Protein AF-A0A540UNN3-F1 (afdb_monomer)

Solvent-accessible surface area (backbone atoms only — not comparable to full-atom values): 6853 Å² total; per-residue (Å²): 114,70,68,59,53,54,52,51,50,48,52,52,52,42,53,51,37,52,58,47,42,56,48,44,53,49,52,49,50,51,50,53,50,51,50,54,53,49,52,51,53,49,53,54,49,51,52,50,40,53,53,55,32,71,72,44,90,43,72,71,57,30,53,48,35,53,52,50,49,55,50,49,52,52,50,50,51,54,48,52,50,54,48,52,54,52,50,52,49,43,52,50,53,41,55,53,36,52,54,47,42,55,48,46,53,50,53,53,51,50,49,54,54,52,54,51,55,50,55,53,58,62,68,65,59,74,94,124

InterPro domains:
  IPR000774 Peptidyl-prolyl cis-trans isomerase, FKBP-type, N-terminal [PF01346] (41-128)

Structure (mmCIF, N/CA/C/O backbone):
data_AF-A0A540UNN3-F1
#
_entry.id   AF-A0A540UNN3-F1
#
loop_
_atom_site.group_PDB
_atom_site.id
_atom_site.type_symbol
_atom_site.label_atom_id
_atom_site.label_alt_id
_atom_site.label_comp_id
_atom_site.label_asym_id
_atom_site.label_entity_id
_atom_site.label_seq_id
_atom_site.pdbx_PDB_ins_code
_atom_site.Cartn_x
_atom_site.Cartn_y
_atom_site.Cartn_z
_atom_site.occupancy
_atom_site.B_iso_or_equiv
_atom_site.auth_seq_id
_atom_site.auth_comp_id
_atom_site.auth_asym_id
_atom_site.auth_atom_id
_atom_site.pdbx_PDB_model_num
ATOM 1 N N . MET A 1 1 ? -18.287 -10.795 37.758 1.00 63.22 1 MET A N 1
ATOM 2 C CA . MET A 1 1 ? -17.196 -11.531 37.074 1.00 63.22 1 MET A CA 1
ATOM 3 C C . MET A 1 1 ? -17.440 -11.654 35.575 1.00 63.22 1 MET A C 1
ATOM 5 O O . MET A 1 1 ? -16.502 -11.439 34.828 1.00 63.22 1 MET A O 1
ATOM 9 N N . GLU A 1 2 ? -18.657 -11.969 35.124 1.00 72.31 2 GLU A N 1
ATOM 10 C CA . GLU A 1 2 ? -18.970 -12.098 33.689 1.00 72.31 2 GLU A CA 1
ATOM 11 C C . GLU A 1 2 ? -18.914 -10.752 32.944 1.00 72.31 2 GLU A C 1
ATOM 13 O O . GLU A 1 2 ? -18.291 -10.661 31.895 1.00 72.31 2 GLU A O 1
ATOM 18 N N . GLU A 1 3 ? -19.419 -9.674 33.554 1.00 70.88 3 GLU A N 1
ATOM 19 C CA . GLU A 1 3 ? -19.391 -8.331 32.955 1.00 70.88 3 GLU A CA 1
ATOM 20 C C . GLU A 1 3 ? -17.984 -7.789 32.684 1.00 70.88 3 GLU A C 1
ATOM 22 O O . GLU A 1 3 ? -17.717 -7.164 31.660 1.00 70.88 3 GLU A O 1
ATOM 27 N N . GLN A 1 4 ? -17.065 -8.064 33.606 1.00 76.06 4 GLN A N 1
ATOM 28 C CA . GLN A 1 4 ? -15.687 -7.603 33.519 1.00 76.06 4 GLN A CA 1
ATOM 29 C C . GLN A 1 4 ? -14.938 -8.319 32.389 1.00 76.06 4 GLN A C 1
ATOM 31 O O . GLN A 1 4 ? -14.223 -7.674 31.631 1.00 76.06 4 GLN A O 1
ATOM 36 N N . ARG A 1 5 ? -15.213 -9.618 32.190 1.00 82.50 5 ARG A N 1
ATOM 37 C CA . ARG A 1 5 ? -14.671 -10.391 31.062 1.00 82.50 5 ARG A CA 1
ATOM 38 C C . ARG A 1 5 ? -15.177 -9.888 29.712 1.00 82.50 5 ARG A C 1
ATOM 40 O O . ARG A 1 5 ? -14.410 -9.867 28.757 1.00 82.50 5 ARG A O 1
ATOM 47 N N . THR A 1 6 ? -16.441 -9.472 29.624 1.00 85.31 6 THR A N 1
ATOM 48 C CA . THR A 1 6 ? -17.006 -8.919 28.383 1.00 85.31 6 THR A CA 1
ATOM 49 C C . THR A 1 6 ? -16.345 -7.594 28.007 1.00 85.31 6 THR A C 1
ATOM 51 O O . THR A 1 6 ? -15.971 -7.401 26.854 1.00 85.31 6 THR A O 1
ATOM 54 N N . ILE A 1 7 ? -16.137 -6.695 28.974 1.00 86.81 7 ILE A N 1
ATOM 55 C CA . ILE A 1 7 ? -15.451 -5.416 28.731 1.00 86.81 7 ILE A CA 1
ATOM 56 C C . ILE A 1 7 ? -13.987 -5.643 28.335 1.00 86.81 7 ILE A C 1
ATOM 58 O O . ILE A 1 7 ? -13.509 -5.011 27.396 1.00 86.81 7 ILE A O 1
ATOM 62 N N . GLU A 1 8 ? -13.287 -6.550 29.019 1.00 89.69 8 GLU A N 1
ATOM 63 C CA . GLU A 1 8 ? -11.899 -6.908 28.701 1.00 89.69 8 GLU A CA 1
ATOM 64 C C . GLU A 1 8 ? -11.772 -7.494 27.288 1.00 89.69 8 GLU A C 1
ATOM 66 O O . GLU A 1 8 ? -10.844 -7.141 26.562 1.00 89.69 8 GLU A O 1
ATOM 71 N N . ALA A 1 9 ? -12.725 -8.330 26.862 1.00 91.69 9 ALA A N 1
ATOM 72 C CA . ALA A 1 9 ? -12.761 -8.868 25.504 1.00 91.69 9 ALA A CA 1
ATOM 73 C C . ALA A 1 9 ? -12.959 -7.763 24.452 1.00 91.69 9 ALA A C 1
ATOM 75 O O . ALA A 1 9 ? -12.206 -7.703 23.484 1.00 91.69 9 ALA A O 1
ATOM 76 N N . ILE A 1 10 ? -13.905 -6.840 24.671 1.00 92.50 10 ILE A N 1
ATOM 77 C CA . ILE A 1 10 ? -14.130 -5.708 23.756 1.00 92.50 10 ILE A CA 1
ATOM 78 C C . ILE A 1 10 ? -12.883 -4.814 23.678 1.00 92.50 10 ILE A C 1
ATOM 80 O O . ILE A 1 10 ? -12.500 -4.392 22.592 1.00 92.50 10 ILE A O 1
ATOM 84 N N . GLN A 1 11 ? -12.221 -4.548 24.809 1.00 92.38 11 GLN A N 1
ATOM 85 C CA . GLN A 1 11 ? -10.982 -3.762 24.847 1.00 92.38 11 GLN A CA 1
ATOM 86 C C . GLN A 1 11 ? -9.824 -4.450 24.113 1.00 92.38 11 GLN A C 1
ATOM 88 O O . GLN A 1 11 ? -9.043 -3.779 23.438 1.00 92.38 11 GLN A O 1
ATOM 93 N N . ALA A 1 12 ? -9.702 -5.774 24.233 1.00 94.75 12 ALA A N 1
ATOM 94 C CA . ALA A 1 12 ? -8.695 -6.537 23.505 1.00 94.75 12 ALA A CA 1
ATOM 95 C C . ALA A 1 12 ? -8.937 -6.472 21.989 1.00 94.75 12 ALA A C 1
ATOM 97 O O . ALA A 1 12 ? -8.004 -6.208 21.228 1.00 94.75 12 ALA A O 1
ATOM 98 N N . ASP A 1 13 ? -10.187 -6.640 21.560 1.00 95.44 13 ASP A N 1
ATOM 99 C CA . ASP A 1 13 ? -10.591 -6.540 20.157 1.00 95.44 13 ASP A CA 1
ATOM 100 C C . ASP A 1 13 ? -10.379 -5.131 19.587 1.00 95.44 13 ASP A C 1
ATOM 102 O O . ASP A 1 13 ? -9.914 -4.981 18.456 1.00 95.44 13 ASP A O 1
ATOM 106 N N . GLU A 1 14 ? -10.675 -4.096 20.375 1.00 95.00 14 GLU A N 1
ATOM 107 C CA . GLU A 1 14 ? -10.440 -2.688 20.041 1.00 95.00 14 GLU A CA 1
ATOM 108 C C . GLU A 1 14 ? -8.939 -2.440 19.824 1.00 95.00 14 GLU A C 1
ATOM 110 O O . GLU A 1 14 ? -8.539 -1.915 18.784 1.00 95.00 14 GLU A O 1
ATOM 115 N N . GLY A 1 15 ? -8.091 -2.914 20.744 1.00 96.06 15 GLY A N 1
ATOM 116 C CA . GLY A 1 15 ? -6.635 -2.824 20.615 1.00 96.06 15 GLY A CA 1
ATOM 117 C C . GLY A 1 15 ? -6.090 -3.549 19.379 1.00 96.06 15 GLY A C 1
ATOM 118 O O . GLY A 1 15 ? -5.214 -3.025 18.691 1.00 96.06 15 GLY A O 1
ATOM 119 N N . GLN A 1 16 ? -6.631 -4.726 19.048 1.00 97.62 16 GLN A N 1
ATOM 120 C CA . GLN A 1 16 ? -6.259 -5.447 17.827 1.00 97.62 16 GLN A CA 1
ATOM 121 C C . GLN A 1 16 ? -6.680 -4.704 16.557 1.00 97.62 16 GLN A C 1
ATOM 123 O O . GLN A 1 16 ? -5.919 -4.683 15.589 1.00 97.62 16 GLN A O 1
ATOM 128 N N . ALA A 1 17 ? -7.870 -4.100 16.550 1.00 97.00 17 ALA A N 1
ATOM 129 C CA . ALA A 1 17 ? -8.366 -3.345 15.407 1.00 97.00 17 ALA A CA 1
ATOM 130 C C . ALA A 1 17 ? -7.525 -2.081 15.158 1.00 97.00 17 ALA A C 1
ATOM 132 O O . ALA A 1 17 ? -7.158 -1.819 14.016 1.00 97.00 17 ALA A O 1
ATOM 133 N N . TYR A 1 18 ? -7.124 -1.359 16.209 1.00 97.94 18 TYR A N 1
ATOM 134 C CA . TYR A 1 18 ? -6.183 -0.241 16.078 1.00 97.94 18 TYR A CA 1
ATOM 135 C C . TYR A 1 18 ? -4.822 -0.687 15.534 1.00 97.94 18 TYR A C 1
ATOM 137 O O . TYR A 1 18 ? -4.333 -0.117 14.563 1.00 97.94 18 TYR A O 1
ATOM 145 N N . ALA A 1 19 ? -4.255 -1.772 16.068 1.00 98.00 19 ALA A N 1
ATOM 146 C CA . ALA A 1 19 ? -2.992 -2.313 15.562 1.00 98.00 19 ALA A CA 1
ATOM 147 C C . ALA A 1 19 ? -3.088 -2.813 14.106 1.00 98.00 19 ALA A C 1
ATOM 149 O O . ALA A 1 19 ? -2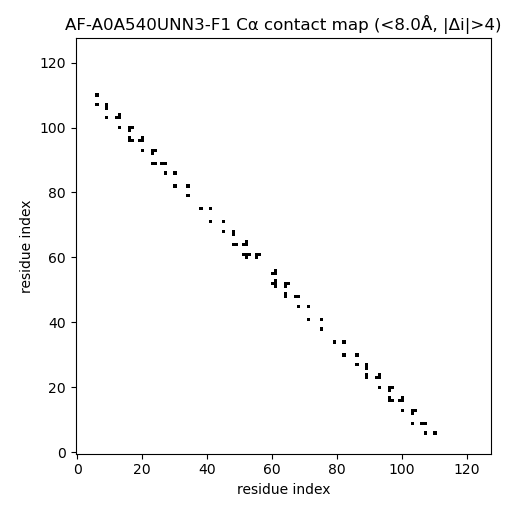.094 -2.859 13.382 1.00 98.00 19 ALA A O 1
ATOM 150 N N . GLN A 1 20 ? -4.269 -3.246 13.657 1.00 97.94 20 GLN A N 1
ATOM 151 C CA . GLN A 1 20 ? -4.514 -3.552 12.249 1.00 97.94 20 GLN A CA 1
ATOM 152 C C . GLN A 1 20 ? -4.563 -2.278 11.401 1.00 97.94 20 GLN A C 1
ATOM 154 O O . GLN A 1 20 ? -3.939 -2.253 10.344 1.00 97.94 20 GLN A O 1
ATOM 159 N N . LEU A 1 21 ? -5.251 -1.234 11.866 1.00 98.12 21 LEU A N 1
ATOM 160 C CA . LEU A 1 21 ? -5.347 0.041 11.158 1.00 98.12 21 LEU A CA 1
ATOM 161 C C . LEU A 1 21 ? -3.965 0.678 10.955 1.00 98.12 21 LEU A C 1
ATOM 163 O O . LEU A 1 21 ? -3.639 1.061 9.835 1.00 98.12 21 LEU A O 1
ATOM 167 N N . ASP A 1 22 ? -3.131 0.697 11.997 1.00 98.06 22 ASP A N 1
ATOM 168 C CA . ASP A 1 22 ? -1.762 1.222 11.926 1.00 98.06 22 ASP A CA 1
ATOM 169 C C . ASP A 1 22 ? -0.914 0.466 10.890 1.00 98.06 22 ASP A C 1
ATOM 171 O O . ASP A 1 22 ? -0.170 1.070 10.116 1.00 98.06 22 ASP A O 1
ATOM 175 N N . ARG A 1 23 ? -1.052 -0.868 10.832 1.00 98.25 23 ARG A N 1
ATOM 176 C CA . ARG A 1 23 ? -0.351 -1.699 9.838 1.00 98.25 23 ARG A CA 1
ATOM 177 C C . ARG A 1 23 ? -0.808 -1.397 8.417 1.00 98.25 23 ARG A C 1
ATOM 179 O O . ARG A 1 23 ? 0.034 -1.180 7.558 1.00 98.25 23 ARG A O 1
ATOM 186 N N . LEU A 1 24 ? -2.118 -1.322 8.184 1.00 98.12 24 LEU A N 1
ATOM 187 C CA . LEU A 1 24 ? -2.669 -1.009 6.862 1.00 98.12 24 LEU A CA 1
ATOM 188 C C . LEU A 1 24 ? -2.245 0.384 6.375 1.00 98.12 24 LEU A C 1
ATOM 190 O O . LEU A 1 24 ? -1.959 0.566 5.192 1.00 98.12 24 LEU A O 1
ATOM 194 N N . GLN A 1 25 ? -2.169 1.362 7.281 1.00 97.44 25 GLN A N 1
ATOM 195 C CA . GLN A 1 25 ? -1.674 2.701 6.962 1.00 97.44 25 GLN A CA 1
ATOM 196 C C . GLN A 1 25 ? -0.196 2.679 6.561 1.00 97.44 25 GLN A C 1
ATOM 198 O O . GLN A 1 25 ? 0.178 3.309 5.569 1.00 97.44 25 GLN A O 1
ATOM 203 N N . GLU A 1 26 ? 0.638 1.940 7.294 1.00 97.94 26 GLU A N 1
ATOM 204 C CA . GLU A 1 26 ? 2.057 1.800 6.965 1.00 97.94 26 GLU A CA 1
ATOM 205 C C . GLU A 1 26 ? 2.264 1.043 5.648 1.00 97.94 26 GLU A C 1
ATOM 207 O O . GLU A 1 26 ? 3.009 1.513 4.790 1.00 97.94 26 GLU A O 1
ATOM 212 N N . ASP A 1 27 ? 1.552 -0.062 5.430 1.00 97.75 27 ASP A N 1
ATOM 213 C CA . ASP A 1 27 ? 1.622 -0.834 4.187 1.00 97.75 27 ASP A CA 1
ATOM 214 C C . ASP A 1 27 ? 1.190 0.015 2.982 1.00 97.75 27 ASP A C 1
ATOM 216 O O . ASP A 1 27 ? 1.865 0.033 1.948 1.00 97.75 27 ASP A O 1
ATOM 220 N N . SER A 1 28 ? 0.122 0.808 3.129 1.00 96.56 28 SER A N 1
ATOM 221 C CA . SER A 1 28 ? -0.310 1.761 2.104 1.00 96.56 28 SER A CA 1
ATOM 222 C C . SER A 1 28 ? 0.741 2.845 1.840 1.00 96.56 28 SER A C 1
ATOM 224 O O . SER A 1 28 ? 0.936 3.241 0.687 1.00 96.56 28 SER A O 1
ATOM 226 N N . ARG A 1 29 ? 1.427 3.338 2.879 1.00 96.81 29 ARG A N 1
ATOM 227 C CA . ARG A 1 29 ? 2.495 4.341 2.753 1.00 96.81 29 ARG A CA 1
ATOM 228 C C . ARG A 1 29 ? 3.715 3.770 2.035 1.00 96.81 29 ARG A C 1
ATOM 230 O O . ARG A 1 29 ? 4.261 4.420 1.144 1.00 96.81 29 ARG A O 1
ATOM 237 N N . LEU A 1 30 ? 4.130 2.559 2.398 1.00 97.50 30 LEU A N 1
ATOM 238 C CA . LEU A 1 30 ? 5.247 1.857 1.770 1.00 97.50 30 LEU A CA 1
ATOM 239 C C . LEU A 1 30 ? 4.952 1.547 0.302 1.00 97.50 30 LEU A C 1
ATOM 241 O O . LEU A 1 30 ? 5.818 1.750 -0.547 1.00 97.50 30 LEU A O 1
ATOM 245 N N . LEU A 1 31 ? 3.728 1.117 -0.013 1.00 96.94 31 LEU A N 1
ATOM 246 C CA . LEU A 1 31 ? 3.292 0.876 -1.385 1.00 96.94 31 LEU A CA 1
ATOM 247 C C . LEU A 1 31 ? 3.350 2.153 -2.237 1.00 96.94 31 LEU A C 1
ATOM 249 O O . LEU A 1 31 ? 3.898 2.128 -3.337 1.00 96.94 31 LEU A O 1
ATOM 253 N N . ALA A 1 32 ? 2.859 3.282 -1.715 1.00 94.94 32 ALA A N 1
ATOM 254 C CA . ALA A 1 32 ? 2.979 4.574 -2.390 1.00 94.94 32 ALA A CA 1
ATOM 255 C C . ALA A 1 32 ? 4.449 4.982 -2.597 1.00 94.94 32 ALA A C 1
ATOM 257 O O . ALA A 1 32 ? 4.810 5.463 -3.668 1.00 94.94 32 ALA A O 1
ATOM 258 N N . GLY A 1 33 ? 5.315 4.736 -1.608 1.00 96.62 33 GLY A N 1
ATOM 259 C CA . GLY A 1 33 ? 6.755 4.966 -1.737 1.00 96.62 33 GLY A CA 1
ATOM 260 C C . GLY A 1 33 ? 7.401 4.120 -2.838 1.00 96.62 33 GLY A C 1
ATOM 261 O O . GLY A 1 33 ? 8.180 4.642 -3.629 1.00 96.62 33 GLY A O 1
ATOM 262 N N . ARG A 1 34 ? 7.035 2.835 -2.940 1.00 95.88 34 ARG A N 1
ATOM 263 C CA . ARG A 1 34 ? 7.507 1.945 -4.015 1.00 95.88 34 ARG A CA 1
ATOM 264 C C . ARG A 1 34 ? 7.077 2.433 -5.395 1.00 95.88 34 ARG A C 1
ATOM 266 O O . ARG A 1 34 ? 7.880 2.346 -6.316 1.00 95.88 34 ARG A O 1
ATOM 273 N N . LEU A 1 35 ? 5.857 2.961 -5.524 1.00 95.31 35 LEU A N 1
ATOM 274 C CA . LEU A 1 35 ? 5.379 3.536 -6.781 1.00 95.31 35 LEU A CA 1
ATOM 275 C C . LEU A 1 35 ? 6.239 4.719 -7.227 1.00 95.31 35 LEU A C 1
ATOM 277 O O . LEU A 1 35 ? 6.694 4.738 -8.364 1.00 95.31 35 LEU A O 1
ATOM 281 N N . VAL A 1 36 ? 6.527 5.652 -6.317 1.00 96.12 36 VAL A N 1
ATOM 282 C CA . VAL A 1 36 ? 7.380 6.809 -6.623 1.00 96.12 36 VAL A CA 1
ATOM 283 C C . VAL A 1 36 ? 8.787 6.374 -7.036 1.00 96.12 36 VAL A C 1
ATOM 285 O O . VAL A 1 36 ? 9.311 6.874 -8.028 1.00 96.12 36 VAL A O 1
ATOM 288 N N . SER A 1 37 ? 9.399 5.431 -6.310 1.00 96.50 37 SER A N 1
ATOM 289 C CA . SER A 1 37 ? 10.731 4.924 -6.666 1.00 96.50 37 SER A CA 1
ATOM 290 C C . SER A 1 37 ? 10.743 4.267 -8.045 1.00 96.50 37 SER A C 1
ATOM 292 O O . SER A 1 37 ? 11.614 4.565 -8.855 1.00 96.50 37 SER A O 1
ATOM 294 N N . PHE A 1 38 ? 9.755 3.416 -8.328 1.00 96.31 38 PHE A N 1
ATOM 295 C CA . PHE A 1 38 ? 9.644 2.749 -9.621 1.00 96.31 38 PHE A CA 1
ATOM 296 C C . PHE A 1 38 ? 9.438 3.753 -10.764 1.00 96.31 38 PHE A C 1
ATOM 298 O O . PHE A 1 38 ? 10.091 3.641 -11.796 1.00 96.31 38 PHE A O 1
ATOM 305 N N . GLN A 1 39 ? 8.582 4.763 -10.573 1.00 94.81 39 GLN A N 1
ATOM 306 C CA . GLN A 1 39 ? 8.348 5.808 -11.574 1.00 94.81 39 GLN A CA 1
ATOM 307 C C . GLN A 1 39 ? 9.621 6.607 -11.876 1.00 94.81 39 GLN A C 1
ATOM 309 O O . GLN A 1 39 ? 9.904 6.877 -13.039 1.00 94.81 39 GLN A O 1
ATOM 314 N N . SER A 1 40 ? 10.434 6.910 -10.859 1.00 96.44 40 SER A N 1
ATOM 315 C CA . SER A 1 40 ? 11.739 7.551 -11.065 1.00 96.44 40 SER A CA 1
ATOM 316 C C . SER A 1 40 ? 12.687 6.676 -11.893 1.00 96.44 40 SER A C 1
ATOM 318 O O . SER A 1 40 ? 13.316 7.168 -12.825 1.00 96.44 40 SER A O 1
ATOM 320 N N . GLU A 1 41 ? 12.787 5.380 -11.580 1.00 96.00 41 GLU A N 1
ATOM 321 C CA . GLU A 1 41 ? 13.635 4.442 -12.333 1.00 96.00 41 GLU A CA 1
ATOM 322 C C . GLU A 1 41 ? 13.149 4.267 -13.780 1.00 96.00 41 GLU A C 1
ATOM 324 O O . GLU A 1 41 ? 13.954 4.188 -14.712 1.00 96.00 41 GLU A O 1
ATOM 329 N N . TYR A 1 42 ? 11.831 4.241 -13.982 1.00 95.62 42 TYR A N 1
ATOM 330 C CA . TYR A 1 42 ? 11.214 4.201 -15.301 1.00 95.62 42 TYR A CA 1
ATOM 331 C C . TYR A 1 42 ? 11.556 5.449 -16.127 1.00 95.62 42 TYR A C 1
ATOM 333 O O . TYR A 1 42 ? 12.002 5.314 -17.268 1.00 95.62 42 TYR A O 1
ATOM 341 N N . GLU A 1 43 ? 11.399 6.650 -15.562 1.00 96.00 43 GLU A N 1
ATOM 342 C CA . GLU A 1 43 ? 11.724 7.914 -16.236 1.00 96.00 43 GLU A CA 1
ATOM 343 C C . GLU A 1 43 ? 13.205 7.981 -16.644 1.00 96.00 43 GLU A C 1
ATOM 345 O O . GLU A 1 43 ? 13.518 8.321 -17.793 1.00 96.00 43 GLU A O 1
ATOM 350 N N . ASP A 1 44 ? 14.111 7.584 -15.747 1.00 96.62 44 ASP A N 1
ATOM 351 C CA . ASP A 1 44 ? 15.550 7.516 -16.020 1.00 96.62 44 ASP A CA 1
ATOM 352 C C . ASP A 1 44 ? 15.875 6.504 -17.130 1.00 96.62 44 ASP A C 1
ATOM 354 O O . ASP A 1 44 ? 16.682 6.780 -18.029 1.00 96.62 44 ASP A O 1
ATOM 358 N N . GLY A 1 45 ? 15.224 5.339 -17.111 1.00 95.81 45 GLY A N 1
ATOM 359 C CA . GLY A 1 45 ? 15.400 4.306 -18.127 1.00 95.81 45 GLY A CA 1
ATOM 360 C C . GLY A 1 45 ? 14.902 4.745 -19.505 1.00 95.81 45 GLY A C 1
ATOM 361 O O . GLY A 1 45 ? 15.631 4.615 -20.489 1.00 95.81 45 GLY A O 1
ATOM 362 N N . VAL A 1 46 ? 13.713 5.348 -19.584 1.00 95.06 46 VAL A N 1
ATOM 363 C CA . VAL A 1 46 ? 13.163 5.900 -20.836 1.00 95.06 46 VAL A CA 1
ATOM 364 C C . VAL A 1 46 ? 14.065 7.000 -21.393 1.00 95.06 46 VAL A C 1
ATOM 366 O O . VAL A 1 46 ? 14.352 7.020 -22.592 1.00 95.06 46 VAL A O 1
ATOM 369 N N . SER A 1 47 ? 14.548 7.898 -20.531 1.00 95.88 47 SER A N 1
ATOM 370 C CA . SER A 1 47 ? 15.493 8.949 -20.918 1.00 95.88 47 SER A CA 1
ATOM 371 C C . SER A 1 47 ? 16.779 8.356 -21.501 1.00 95.88 47 SER A C 1
ATOM 373 O O . SER A 1 47 ? 17.214 8.746 -22.587 1.00 95.88 47 SER A O 1
ATOM 375 N N . THR A 1 48 ? 17.340 7.348 -20.830 1.00 96.06 48 THR A N 1
ATOM 376 C CA . THR A 1 48 ? 18.545 6.640 -21.282 1.00 96.06 48 THR A CA 1
ATOM 377 C C . THR A 1 48 ? 18.337 5.974 -22.641 1.00 96.06 48 THR A C 1
ATOM 379 O O . THR A 1 48 ? 19.154 6.154 -23.544 1.00 96.06 48 THR A O 1
ATOM 382 N N . ILE A 1 49 ? 17.228 5.252 -22.828 1.00 95.06 49 ILE A N 1
ATOM 383 C CA . ILE A 1 49 ? 16.905 4.592 -24.100 1.00 95.06 49 ILE A CA 1
ATOM 384 C C . ILE A 1 49 ? 16.795 5.611 -25.230 1.00 95.06 49 ILE A C 1
ATOM 386 O O . ILE A 1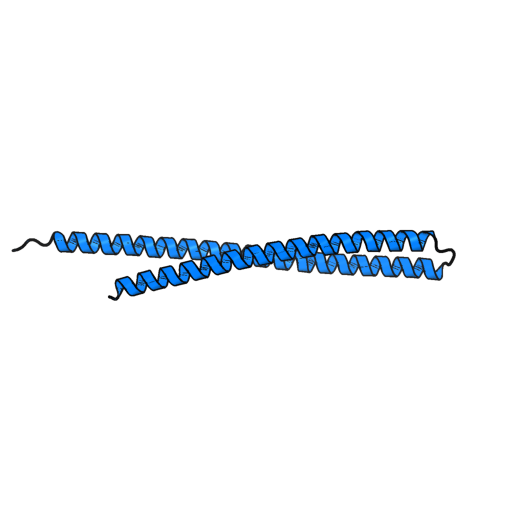 49 ? 17.327 5.384 -26.312 1.00 95.06 49 ILE A O 1
ATOM 390 N N . LYS A 1 50 ? 16.160 6.757 -24.973 1.00 93.00 50 LYS A N 1
ATOM 391 C CA . LYS A 1 50 ? 16.008 7.820 -25.967 1.00 93.00 50 LYS A CA 1
ATOM 392 C C .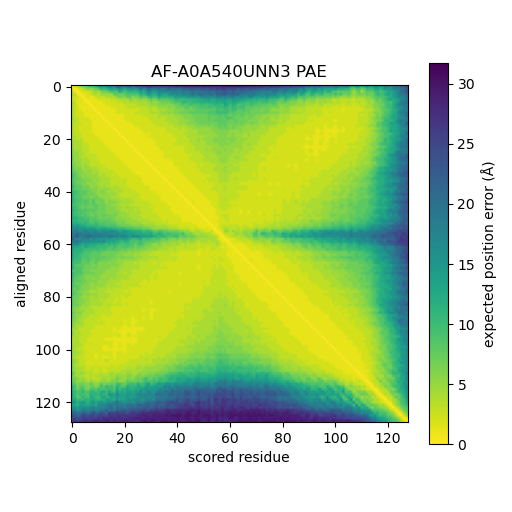 LYS A 1 50 ? 17.350 8.410 -26.404 1.00 93.00 50 LYS A C 1
ATOM 394 O O . LYS A 1 50 ? 17.524 8.701 -27.584 1.00 93.00 50 LYS A O 1
ATOM 399 N N . ILE A 1 51 ? 18.295 8.583 -25.478 1.00 94.56 51 ILE A N 1
ATOM 400 C CA . ILE A 1 51 ? 19.657 9.033 -25.806 1.00 94.56 51 ILE A CA 1
ATOM 401 C C . ILE A 1 51 ? 20.352 7.986 -26.683 1.00 94.56 51 ILE A C 1
ATOM 403 O O . ILE A 1 51 ? 20.867 8.322 -27.746 1.00 94.56 51 ILE A O 1
ATOM 407 N N . LEU A 1 52 ? 20.304 6.713 -26.284 1.00 93.38 52 LEU A N 1
ATOM 408 C CA . LEU A 1 52 ? 20.941 5.623 -27.026 1.00 93.38 52 LEU A CA 1
ATOM 409 C C . LEU A 1 52 ? 20.337 5.418 -28.425 1.00 93.38 52 LEU A C 1
ATOM 411 O O . LEU A 1 52 ? 21.068 5.138 -29.375 1.00 93.38 52 LEU A O 1
ATOM 415 N N . GLU A 1 53 ? 19.023 5.592 -28.574 1.00 92.56 53 GLU A N 1
ATOM 416 C CA . GLU A 1 53 ? 18.342 5.578 -29.872 1.00 92.56 53 GLU A CA 1
ATOM 417 C C . GLU A 1 53 ? 18.850 6.708 -30.778 1.00 92.56 53 GLU A C 1
ATOM 419 O O . GLU A 1 53 ? 19.154 6.465 -31.943 1.00 92.56 53 GLU A O 1
ATOM 424 N N . GLN A 1 54 ? 18.978 7.928 -30.245 1.00 89.88 54 GLN A N 1
ATOM 425 C CA . GLN A 1 54 ? 19.431 9.101 -31.001 1.00 89.88 54 GLN A CA 1
ATOM 426 C C . GLN A 1 54 ? 20.909 9.034 -31.397 1.00 89.88 54 GLN A C 1
ATOM 428 O O . GLN A 1 54 ? 21.281 9.533 -32.458 1.00 89.88 54 GLN A O 1
ATOM 433 N N . GLU A 1 55 ? 21.751 8.448 -30.547 1.00 91.69 55 GLU A N 1
ATOM 434 C CA . GLU A 1 55 ? 23.182 8.268 -30.812 1.00 91.69 55 GLU A CA 1
ATOM 435 C C . GLU A 1 55 ? 23.469 7.071 -31.732 1.00 91.69 55 GLU A C 1
ATOM 437 O O . GLU A 1 55 ? 24.563 6.963 -32.299 1.00 91.69 55 GLU A O 1
ATOM 442 N N . SER A 1 56 ? 22.494 6.177 -31.911 1.00 88.50 56 SER A N 1
ATOM 443 C CA . SER A 1 56 ? 22.631 5.025 -32.791 1.00 88.50 56 SER A CA 1
ATOM 444 C C . SER A 1 56 ? 22.645 5.437 -34.263 1.00 88.50 56 SER A C 1
ATOM 446 O O . SER A 1 56 ? 21.690 6.003 -34.791 1.00 88.50 56 SER A O 1
ATOM 448 N N . ASN A 1 57 ? 23.709 5.049 -34.966 1.00 85.25 57 ASN A N 1
ATOM 449 C CA . ASN A 1 57 ? 23.797 5.153 -36.426 1.00 85.25 57 ASN A CA 1
ATOM 450 C C . ASN A 1 57 ? 23.399 3.844 -37.136 1.00 85.25 57 ASN A C 1
ATOM 452 O O . ASN A 1 57 ? 23.491 3.751 -38.361 1.00 85.25 57 ASN A O 1
ATOM 456 N N . GLU A 1 58 ? 22.970 2.830 -36.379 1.00 89.56 58 GLU A N 1
ATOM 457 C CA . GLU A 1 58 ? 22.597 1.509 -36.884 1.00 89.56 58 GLU A CA 1
ATOM 458 C C . GLU A 1 58 ? 21.069 1.317 -36.812 1.00 89.56 58 GLU A C 1
ATOM 460 O O . GLU A 1 58 ? 20.499 1.355 -35.715 1.00 89.56 58 GLU A O 1
ATOM 465 N N . PRO A 1 59 ? 20.381 1.087 -37.951 1.00 83.56 59 PRO A N 1
ATOM 466 C CA . PRO A 1 59 ? 18.922 0.925 -37.991 1.00 83.56 59 PRO A CA 1
ATOM 467 C C . PRO A 1 59 ? 18.389 -0.223 -37.121 1.00 83.56 59 PRO A C 1
ATOM 469 O O . PRO A 1 59 ? 17.323 -0.102 -36.511 1.00 83.56 59 PRO A O 1
ATOM 472 N N . ASP A 1 60 ? 19.142 -1.321 -37.033 1.00 89.12 60 ASP A N 1
ATOM 473 C CA . ASP A 1 60 ? 18.773 -2.489 -36.227 1.00 89.12 60 ASP A CA 1
ATOM 474 C C . ASP A 1 60 ? 18.831 -2.170 -34.727 1.00 89.12 60 ASP A C 1
ATOM 476 O O . ASP A 1 60 ? 17.973 -2.601 -33.956 1.00 89.12 60 ASP A O 1
ATOM 480 N N . LEU A 1 61 ? 19.799 -1.347 -34.317 1.00 90.81 61 LEU A N 1
ATOM 481 C CA . LEU A 1 61 ? 19.979 -0.942 -32.927 1.00 90.81 61 LEU A CA 1
ATOM 482 C C . LEU A 1 61 ? 18.945 0.118 -32.509 1.00 90.81 61 LEU A C 1
ATOM 484 O O . LEU A 1 61 ? 18.415 0.056 -31.404 1.00 90.81 61 LEU A O 1
ATOM 488 N N . ALA A 1 62 ? 18.569 1.029 -33.413 1.00 87.38 62 ALA A N 1
ATOM 489 C CA . ALA A 1 62 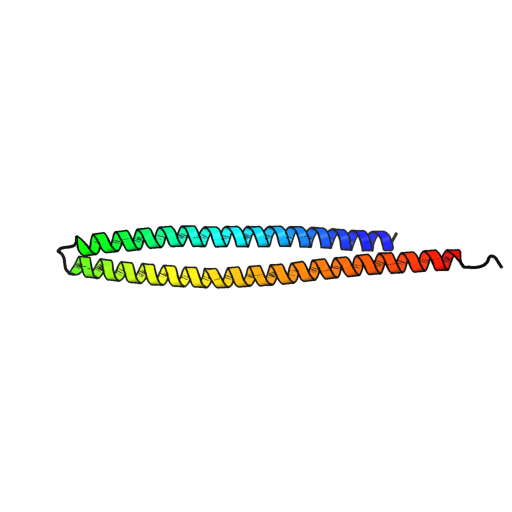? 17.450 1.948 -33.183 1.00 87.38 62 ALA A CA 1
ATOM 490 C C . ALA A 1 62 ? 16.121 1.187 -33.002 1.00 87.38 62 ALA A C 1
ATOM 492 O O . ALA A 1 62 ? 15.376 1.439 -32.056 1.00 87.38 62 ALA A O 1
ATOM 493 N N . SER A 1 63 ? 15.865 0.188 -33.854 1.00 89.94 63 SER A N 1
ATOM 494 C CA . SER A 1 63 ? 14.680 -0.677 -33.743 1.00 89.94 63 SER A CA 1
ATOM 495 C C . SER A 1 63 ? 14.671 -1.481 -32.435 1.00 89.94 63 SER A C 1
ATOM 497 O O . SER A 1 63 ? 13.621 -1.657 -31.816 1.00 89.94 63 SER A O 1
ATOM 499 N N . PHE A 1 64 ? 15.842 -1.937 -31.978 1.00 93.94 64 PHE A N 1
ATOM 500 C CA . PHE A 1 64 ? 15.998 -2.587 -30.677 1.00 93.94 64 PHE A CA 1
ATOM 501 C C . PHE A 1 64 ? 15.617 -1.655 -29.515 1.00 93.94 64 PHE A C 1
ATOM 503 O O . PHE A 1 64 ? 14.828 -2.051 -28.657 1.00 93.94 64 PHE A O 1
ATOM 510 N N . TYR A 1 65 ? 16.110 -0.411 -29.503 1.00 94.56 65 TYR A N 1
ATOM 511 C CA . TYR A 1 65 ? 15.787 0.563 -28.454 1.00 94.56 65 TYR A CA 1
ATOM 512 C C . TYR A 1 65 ? 14.300 0.931 -28.419 1.00 94.56 65 TYR A C 1
ATOM 514 O O . TYR A 1 65 ? 13.729 1.034 -27.335 1.00 94.56 65 TYR A O 1
ATOM 522 N N . GLN A 1 66 ? 13.640 1.031 -29.575 1.00 90.12 66 GLN A N 1
ATOM 523 C CA . GLN A 1 66 ? 12.184 1.204 -29.637 1.00 90.12 66 GLN A CA 1
ATOM 524 C C . GLN A 1 66 ? 11.435 0.015 -29.019 1.00 90.12 66 GLN A C 1
ATOM 526 O O . GLN A 1 66 ? 10.478 0.204 -28.267 1.00 90.12 66 GLN A O 1
ATOM 531 N N . GLY A 1 67 ? 11.887 -1.213 -29.298 1.00 94.56 67 GLY A N 1
ATOM 532 C CA . GLY A 1 67 ? 11.336 -2.421 -28.683 1.00 94.56 67 GLY A CA 1
ATOM 533 C C . GLY A 1 67 ? 11.498 -2.430 -27.161 1.00 94.56 67 GLY A C 1
ATOM 534 O O . GLY A 1 67 ? 10.545 -2.740 -26.445 1.00 94.56 67 GLY A O 1
ATOM 535 N N . LEU A 1 68 ? 12.673 -2.025 -26.673 1.00 95.88 68 LEU A N 1
ATOM 536 C CA . LEU A 1 68 ? 12.963 -1.924 -25.245 1.00 95.88 68 LEU A CA 1
ATOM 537 C C . LEU A 1 68 ? 12.102 -0.851 -24.558 1.00 95.88 68 LEU A C 1
ATOM 539 O O . LEU A 1 68 ? 11.541 -1.114 -23.497 1.00 95.88 68 LEU A O 1
ATOM 543 N N . ALA A 1 69 ? 11.923 0.320 -25.181 1.00 94.25 69 ALA A N 1
ATOM 544 C CA . ALA A 1 69 ? 11.029 1.363 -24.673 1.00 94.25 69 ALA A CA 1
ATOM 545 C C . ALA A 1 69 ? 9.584 0.854 -24.533 1.00 94.25 69 ALA A C 1
ATOM 547 O O . ALA A 1 69 ? 8.956 1.053 -23.495 1.00 94.25 69 ALA A O 1
ATOM 548 N N . ALA A 1 70 ? 9.077 0.130 -25.536 1.00 94.56 70 ALA A N 1
ATOM 549 C CA . ALA A 1 70 ? 7.730 -0.441 -25.505 1.00 94.56 70 ALA A CA 1
ATOM 550 C C . ALA A 1 70 ? 7.565 -1.561 -24.457 1.00 94.56 70 ALA A C 1
ATOM 552 O O . ALA A 1 70 ? 6.466 -1.811 -23.958 1.00 94.56 70 ALA A O 1
ATOM 553 N N . GLU A 1 71 ? 8.628 -2.297 -24.130 1.00 96.19 71 GLU A N 1
ATOM 554 C CA . GLU A 1 71 ? 8.619 -3.264 -23.027 1.00 96.19 71 GLU A CA 1
ATOM 555 C C . GLU A 1 71 ? 8.622 -2.571 -21.659 1.00 96.19 71 GLU A C 1
ATOM 557 O O . GLU A 1 71 ? 7.848 -2.958 -20.778 1.00 96.19 71 GLU A O 1
ATOM 562 N N . MET A 1 72 ? 9.413 -1.508 -21.501 1.00 95.94 72 MET A N 1
ATOM 563 C CA . MET A 1 72 ? 9.404 -0.689 -20.289 1.00 95.94 72 MET A CA 1
ATOM 564 C C . MET A 1 72 ? 8.047 -0.025 -20.053 1.00 95.94 72 MET A C 1
ATOM 566 O O . MET A 1 72 ? 7.540 -0.089 -18.939 1.00 95.94 72 MET A O 1
ATOM 570 N N . GLU A 1 73 ? 7.426 0.547 -21.087 1.00 95.94 73 GLU A N 1
ATOM 571 C CA . GLU A 1 73 ? 6.096 1.163 -20.986 1.00 95.94 73 GLU A CA 1
ATOM 572 C C . GLU A 1 73 ? 5.038 0.146 -20.534 1.00 95.94 73 GLU A C 1
ATOM 574 O O . GLU A 1 73 ? 4.273 0.409 -19.606 1.00 95.94 73 GLU A O 1
ATOM 579 N N . ARG A 1 74 ? 5.039 -1.059 -21.122 1.00 96.44 74 ARG A N 1
ATOM 580 C CA . ARG A 1 74 ? 4.139 -2.148 -20.707 1.00 96.44 74 ARG A CA 1
ATOM 581 C C . ARG A 1 74 ? 4.372 -2.576 -19.261 1.00 96.44 74 ARG A C 1
ATOM 583 O O . ARG A 1 74 ? 3.408 -2.826 -18.543 1.00 96.44 74 ARG A O 1
ATOM 590 N N . THR A 1 75 ? 5.632 -2.656 -18.841 1.00 95.38 75 THR A N 1
ATOM 591 C CA . THR A 1 75 ? 5.994 -3.026 -17.467 1.00 95.38 75 THR A CA 1
ATOM 592 C C . THR A 1 75 ? 5.551 -1.952 -16.476 1.00 95.38 75 THR A C 1
ATOM 594 O O . THR A 1 75 ? 4.976 -2.286 -15.444 1.00 95.38 75 THR A O 1
ATOM 597 N N . ASN A 1 76 ? 5.749 -0.670 -16.806 1.00 95.94 76 ASN A N 1
ATOM 598 C CA . ASN A 1 76 ? 5.281 0.441 -15.982 1.00 95.94 76 ASN A CA 1
ATOM 599 C C . ASN A 1 76 ? 3.762 0.444 -15.853 1.00 95.94 76 ASN A C 1
ATOM 601 O O . ASN A 1 76 ? 3.250 0.542 -14.745 1.00 95.94 76 ASN A O 1
ATOM 605 N N . HIS A 1 77 ? 3.045 0.256 -16.960 1.00 95.88 77 HIS A N 1
ATOM 606 C CA . HIS A 1 77 ? 1.590 0.215 -16.931 1.00 95.88 77 HIS A CA 1
ATOM 607 C C . HIS A 1 77 ? 1.052 -0.932 -16.064 1.00 95.88 77 HIS A C 1
ATOM 609 O O . HIS A 1 77 ? 0.208 -0.703 -15.204 1.00 95.88 77 HIS A O 1
ATOM 615 N N . ALA A 1 78 ? 1.588 -2.147 -16.224 1.00 96.38 78 ALA A N 1
ATOM 616 C CA . ALA A 1 78 ? 1.189 -3.293 -15.406 1.00 96.38 78 ALA A CA 1
ATOM 617 C C . ALA A 1 78 ? 1.469 -3.063 -13.910 1.00 96.38 78 ALA A C 1
ATOM 619 O O . ALA A 1 78 ? 0.657 -3.417 -13.057 1.00 96.38 78 ALA A O 1
ATOM 620 N N . PHE A 1 79 ? 2.604 -2.438 -13.590 1.00 95.50 79 PHE A N 1
ATOM 621 C CA . PHE A 1 79 ? 2.948 -2.100 -12.215 1.00 95.50 79 PHE A CA 1
ATOM 622 C C . PHE A 1 79 ? 2.036 -1.008 -11.632 1.00 95.50 79 PHE A C 1
ATOM 624 O O . PHE A 1 79 ? 1.642 -1.101 -10.472 1.00 95.50 79 PHE A O 1
ATOM 631 N N . GLU A 1 80 ? 1.657 0.006 -12.414 1.00 95.19 80 GLU A N 1
ATOM 632 C CA . GLU A 1 80 ? 0.692 1.037 -12.004 1.00 95.19 80 GLU A CA 1
ATOM 633 C C . GLU A 1 80 ? -0.712 0.468 -11.760 1.00 95.19 80 GLU A C 1
ATOM 635 O O . GLU A 1 80 ? -1.397 0.906 -10.830 1.00 95.19 80 GLU A O 1
ATOM 640 N N . GLU A 1 81 ? -1.138 -0.516 -12.555 1.00 96.69 81 GLU A N 1
ATOM 641 C CA . GLU A 1 81 ? -2.403 -1.225 -12.343 1.00 96.69 81 GLU A CA 1
ATOM 642 C C . GLU A 1 81 ? -2.379 -2.035 -11.036 1.00 96.69 81 GLU A C 1
ATOM 644 O O . GLU A 1 81 ? -3.246 -1.832 -10.183 1.00 96.69 81 GLU A O 1
ATOM 649 N N . GLU A 1 82 ? -1.358 -2.875 -10.823 1.00 96.69 82 GLU A N 1
ATOM 650 C CA . GLU A 1 82 ? -1.185 -3.664 -9.588 1.00 96.69 82 GLU A CA 1
ATOM 651 C C . GLU A 1 82 ? -1.103 -2.751 -8.347 1.00 96.69 82 GLU A C 1
ATOM 653 O O . GLU A 1 82 ? -1.848 -2.908 -7.375 1.00 96.69 82 GLU A O 1
ATOM 658 N N . VAL A 1 83 ? -0.238 -1.737 -8.452 1.00 96.31 83 VAL A N 1
ATOM 659 C CA . VAL A 1 83 ? -0.365 -0.386 -7.896 1.00 96.31 83 VAL A CA 1
ATOM 660 C C . VAL A 1 83 ? -1.719 -0.032 -7.266 1.00 96.31 83 VAL A C 1
ATOM 662 O O . VAL A 1 83 ? -1.979 -0.103 -6.055 1.00 96.31 83 VAL A O 1
ATOM 665 N N . GLY A 1 84 ? -2.591 0.423 -8.164 1.00 95.62 84 GLY A N 1
ATOM 666 C CA . GLY A 1 84 ? -3.908 0.952 -7.862 1.00 95.62 84 GLY A CA 1
ATOM 667 C C . GLY A 1 84 ? -4.851 -0.082 -7.257 1.00 95.62 84 GLY A C 1
ATOM 668 O O . GLY A 1 84 ? -5.618 0.267 -6.357 1.00 95.62 84 GLY A O 1
ATOM 669 N N . GLU A 1 85 ? -4.782 -1.343 -7.687 1.00 97.69 85 GLU A N 1
ATOM 670 C CA . GLU A 1 85 ? -5.597 -2.424 -7.122 1.00 97.69 85 GLU A CA 1
ATOM 671 C C . GLU A 1 85 ? -5.283 -2.650 -5.639 1.00 97.69 85 GLU A C 1
ATOM 673 O O . GLU A 1 85 ? -6.193 -2.660 -4.801 1.00 97.69 85 GLU A O 1
ATOM 678 N N . LEU A 1 86 ? -3.998 -2.737 -5.288 1.00 97.62 86 LEU A N 1
ATOM 679 C CA . LEU A 1 86 ? -3.560 -2.905 -3.903 1.00 97.62 86 LEU A CA 1
ATOM 680 C C . LEU A 1 86 ? -3.906 -1.685 -3.039 1.00 97.62 86 LEU A C 1
ATOM 682 O O . LEU A 1 86 ? -4.386 -1.837 -1.914 1.00 97.62 86 LEU A O 1
ATOM 686 N N . GLN A 1 87 ? -3.735 -0.465 -3.558 1.00 95.88 87 GLN A N 1
ATOM 687 C CA . GLN A 1 87 ? -4.147 0.749 -2.841 1.00 95.88 87 GLN A CA 1
ATOM 688 C C . GLN A 1 87 ? -5.660 0.782 -2.582 1.00 95.88 87 GLN A C 1
AT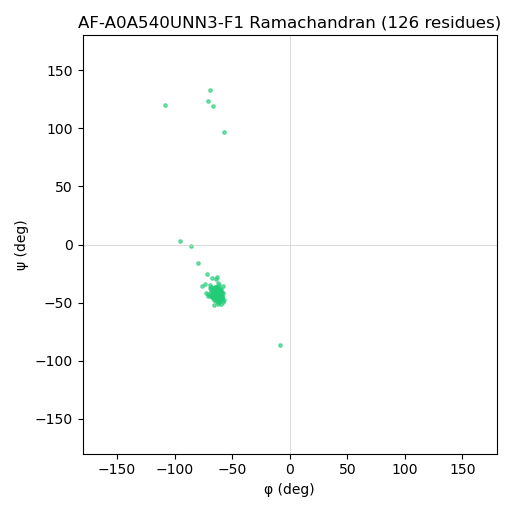OM 690 O O . GLN A 1 87 ? -6.100 1.159 -1.490 1.00 95.88 87 GLN A O 1
ATOM 695 N N . ALA A 1 88 ? -6.470 0.373 -3.562 1.00 97.00 88 ALA A N 1
ATOM 696 C CA . ALA A 1 88 ? -7.916 0.277 -3.406 1.00 97.00 88 ALA A CA 1
ATOM 697 C C . ALA A 1 88 ? -8.301 -0.777 -2.356 1.00 97.00 88 ALA A C 1
ATOM 699 O O . ALA A 1 88 ? -9.194 -0.528 -1.537 1.00 97.00 88 ALA A O 1
ATOM 700 N N . GLN A 1 89 ? -7.604 -1.916 -2.336 1.00 98.00 89 GLN A N 1
ATOM 701 C CA . GLN A 1 89 ? -7.791 -2.951 -1.326 1.00 98.00 89 GLN A CA 1
ATOM 702 C C . GLN A 1 89 ? -7.454 -2.438 0.079 1.00 98.00 89 GLN A C 1
ATOM 704 O O . GLN A 1 89 ? -8.305 -2.522 0.966 1.00 98.00 89 GLN A O 1
ATOM 709 N N . TYR A 1 90 ? -6.280 -1.833 0.283 1.00 97.31 90 TYR A N 1
ATOM 710 C CA . TYR A 1 90 ? -5.912 -1.270 1.586 1.00 97.31 90 TYR A CA 1
ATOM 711 C C . TYR A 1 90 ? -6.904 -0.212 2.052 1.00 97.31 90 TYR A C 1
ATOM 713 O O . TYR A 1 90 ? -7.312 -0.217 3.212 1.00 97.31 90 TYR A O 1
ATOM 721 N N . LYS A 1 91 ? -7.370 0.660 1.152 1.00 97.12 91 LYS A N 1
ATOM 722 C CA . LYS A 1 91 ? -8.399 1.651 1.483 1.00 97.12 91 LYS A CA 1
ATOM 723 C C . LYS A 1 91 ? -9.690 0.998 1.974 1.00 97.12 91 LYS A C 1
ATOM 725 O O . LYS A 1 91 ? -10.263 1.452 2.963 1.00 97.12 91 LYS A O 1
ATOM 730 N N . LYS A 1 92 ? -10.142 -0.063 1.305 1.00 98.19 92 LYS A N 1
ATOM 731 C CA . LYS A 1 92 ? -11.327 -0.819 1.718 1.00 98.19 92 LYS A CA 1
ATOM 732 C C . LYS A 1 92 ? -11.128 -1.454 3.097 1.00 98.19 92 LYS A C 1
ATOM 734 O O . LYS A 1 92 ? -11.985 -1.290 3.961 1.00 98.19 92 LYS A O 1
ATOM 739 N N . GLU A 1 93 ? -10.002 -2.125 3.319 1.00 98.19 93 GLU A N 1
ATOM 740 C CA . GLU A 1 93 ? -9.699 -2.784 4.595 1.00 98.19 93 GLU A CA 1
ATOM 741 C C . GLU A 1 93 ? -9.564 -1.783 5.753 1.00 98.19 93 GLU A C 1
ATOM 743 O O . GLU A 1 93 ? -10.044 -2.050 6.858 1.00 98.19 93 GLU A O 1
ATOM 748 N N . MET A 1 94 ? -8.987 -0.601 5.506 1.00 98.19 94 MET A N 1
ATOM 749 C CA . MET A 1 94 ? -8.946 0.488 6.489 1.00 98.19 94 MET A CA 1
ATOM 750 C C . MET A 1 94 ? -10.358 0.941 6.866 1.00 98.19 94 MET A C 1
ATOM 752 O O . MET A 1 94 ? -10.682 0.964 8.049 1.00 98.19 94 MET A O 1
ATOM 756 N N . MET A 1 95 ? -11.229 1.202 5.883 1.00 98.19 95 MET A N 1
ATOM 757 C CA . MET A 1 95 ? -12.621 1.601 6.142 1.00 98.19 95 MET A CA 1
ATOM 758 C C . MET A 1 95 ? -13.403 0.534 6.923 1.00 98.19 95 MET A C 1
ATOM 760 O O . MET A 1 95 ? -14.189 0.853 7.816 1.00 98.19 95 MET A O 1
ATOM 764 N N . GLU A 1 96 ? -13.203 -0.747 6.608 1.00 98.19 96 GLU A N 1
ATOM 765 C CA . GLU A 1 96 ? -13.830 -1.855 7.336 1.00 98.19 96 GLU A CA 1
ATOM 766 C C . GLU A 1 96 ? -13.313 -1.960 8.779 1.00 98.19 96 GLU A C 1
ATOM 768 O O . GLU A 1 96 ? -14.092 -2.233 9.702 1.00 98.19 96 GLU A O 1
ATOM 773 N N . THR A 1 97 ? -12.020 -1.700 8.987 1.00 97.81 97 THR A N 1
ATOM 774 C CA . THR A 1 97 ? -11.379 -1.691 10.308 1.00 97.81 97 THR A CA 1
ATOM 775 C C . THR A 1 97 ? -11.855 -0.507 11.151 1.00 97.81 97 THR A C 1
ATOM 777 O O . THR A 1 97 ? -12.236 -0.699 12.305 1.00 97.81 97 THR A O 1
ATOM 780 N N . GLU A 1 98 ? -11.942 0.692 10.576 1.00 97.75 98 GLU A N 1
ATOM 781 C CA . GLU A 1 98 ? -12.523 1.879 11.220 1.00 97.75 98 GLU A CA 1
ATOM 782 C C . GLU A 1 98 ? -13.983 1.631 11.622 1.00 97.75 98 GLU A C 1
ATOM 784 O O . GLU A 1 98 ? -14.371 1.850 12.771 1.00 97.75 98 GLU A O 1
ATOM 789 N N . ALA A 1 99 ? -14.787 1.059 10.720 1.00 97.88 99 ALA A N 1
ATOM 790 C CA . ALA A 1 99 ? -16.166 0.688 11.026 1.00 97.88 99 ALA A CA 1
ATOM 791 C C . ALA A 1 99 ? -16.259 -0.379 12.134 1.00 97.88 99 ALA A C 1
ATOM 793 O O . ALA A 1 99 ? -17.217 -0.390 12.915 1.00 97.88 99 ALA A O 1
ATOM 794 N N . ARG A 1 100 ? -15.287 -1.298 12.226 1.00 97.44 100 ARG A N 1
ATOM 795 C CA . ARG A 1 100 ? -15.192 -2.260 13.335 1.00 97.44 100 ARG A CA 1
ATOM 796 C C . ARG A 1 100 ? -14.888 -1.553 14.656 1.00 97.44 100 ARG A C 1
ATOM 798 O O . ARG A 1 100 ? -15.580 -1.843 15.630 1.00 97.44 100 ARG A O 1
ATOM 805 N N . ILE A 1 101 ? -13.930 -0.630 14.684 1.00 96.88 101 ILE A N 1
ATOM 806 C CA . ILE A 1 101 ? -13.594 0.174 15.871 1.00 96.88 101 ILE A CA 1
ATOM 807 C C . ILE A 1 101 ? -14.833 0.933 16.364 1.00 96.88 101 ILE A C 1
ATOM 809 O O . ILE A 1 101 ? -15.202 0.832 17.534 1.00 96.88 101 ILE A O 1
ATOM 813 N N . ASP A 1 102 ? -15.555 1.596 15.460 1.00 96.38 102 ASP A N 1
ATOM 814 C CA . ASP A 1 102 ? -16.788 2.315 15.790 1.00 96.38 102 ASP A CA 1
ATOM 815 C C . ASP A 1 102 ? -17.872 1.416 16.393 1.00 96.38 102 ASP A C 1
ATOM 817 O O . ASP A 1 102 ? -18.599 1.832 17.301 1.00 96.38 102 ASP A O 1
ATOM 821 N N . ARG A 1 103 ? -18.012 0.180 15.896 1.00 96.50 103 ARG A N 1
ATOM 822 C CA . ARG A 1 103 ? -18.947 -0.798 16.473 1.00 96.50 103 ARG A CA 1
ATOM 823 C C . ARG A 1 103 ? -18.531 -1.196 17.885 1.00 96.50 103 ARG A C 1
ATOM 825 O O . ARG A 1 103 ? -19.368 -1.127 18.783 1.00 96.50 103 ARG A O 1
ATOM 832 N N . LEU A 1 104 ? -17.256 -1.524 18.094 1.00 94.94 104 LEU A N 1
ATOM 833 C CA . LEU A 1 104 ? -16.720 -1.896 19.408 1.00 94.94 104 LEU A CA 1
ATOM 834 C C . LEU A 1 104 ? -16.891 -0.761 20.428 1.00 94.94 104 LEU A C 1
ATOM 836 O O . LEU A 1 104 ? -17.315 -1.001 21.559 1.00 94.94 104 LEU A O 1
ATOM 840 N N . HIS A 1 105 ? -16.673 0.493 20.020 1.00 93.19 105 HIS A N 1
ATOM 841 C CA . HIS A 1 105 ? -16.948 1.661 20.859 1.00 93.19 105 HIS A CA 1
ATOM 842 C C . HIS A 1 105 ? -18.415 1.747 21.290 1.00 93.19 105 HIS A C 1
ATOM 844 O O . HIS A 1 105 ? -18.698 1.975 22.469 1.00 93.19 105 HIS A O 1
ATOM 850 N N . ARG A 1 106 ? -19.359 1.553 20.361 1.00 93.00 106 ARG A N 1
ATOM 851 C CA . ARG A 1 106 ? -20.795 1.579 20.682 1.00 93.00 106 ARG A CA 1
ATOM 852 C C . ARG A 1 106 ? -21.193 0.424 21.591 1.00 93.00 106 ARG A C 1
ATOM 854 O O . ARG A 1 106 ? -21.956 0.636 22.528 1.00 93.00 106 ARG A O 1
ATOM 861 N N . GLU A 1 107 ? -20.676 -0.777 21.349 1.00 91.31 107 GLU A N 1
ATOM 862 C CA . GLU A 1 107 ? -20.924 -1.947 22.200 1.00 91.31 107 GLU A CA 1
ATOM 863 C C . GLU A 1 107 ? -20.435 -1.706 23.628 1.00 91.31 107 GLU A C 1
ATOM 865 O O . GLU A 1 107 ? -21.196 -1.879 24.580 1.00 91.31 107 GLU A O 1
ATOM 870 N N . LYS A 1 108 ? -19.212 -1.193 23.777 1.00 88.00 108 LYS A N 1
ATOM 871 C CA . LYS A 1 108 ? -18.627 -0.813 25.065 1.00 88.00 108 LYS A CA 1
ATOM 872 C C . LYS A 1 108 ? -19.452 0.257 25.785 1.00 88.00 108 LYS A C 1
ATOM 874 O O . LYS A 1 108 ? -19.726 0.125 26.976 1.00 88.00 108 LYS A O 1
ATOM 879 N N . GLN A 1 109 ? -19.891 1.300 25.075 1.00 87.62 109 GLN A N 1
ATOM 880 C CA . GLN A 1 109 ? -20.757 2.345 25.637 1.00 87.62 109 GLN A CA 1
ATOM 881 C C . GLN A 1 109 ? -22.111 1.792 26.092 1.00 87.62 109 GLN A C 1
ATOM 883 O O . GLN A 1 109 ? -22.526 2.060 27.219 1.00 87.62 109 GLN A O 1
ATOM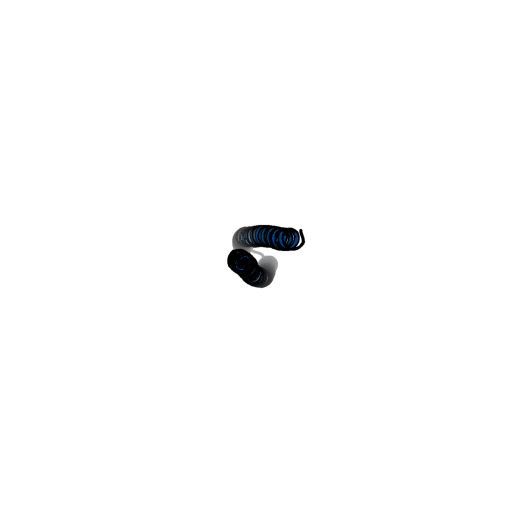 888 N N . ASN A 1 110 ? -22.767 0.984 25.254 1.00 87.62 110 ASN A N 1
ATOM 889 C CA . ASN A 1 110 ?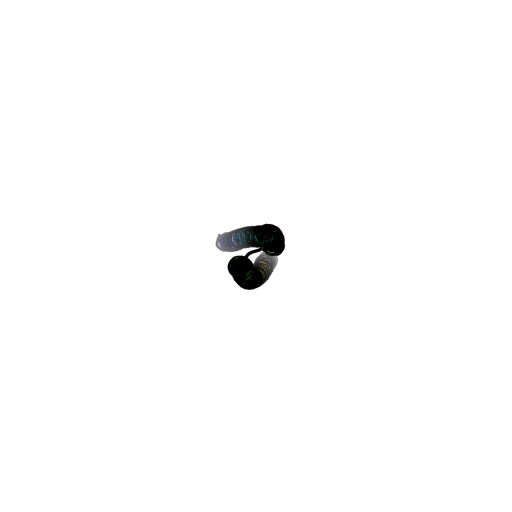 -24.036 0.337 25.585 1.00 87.62 110 ASN A CA 1
ATOM 890 C C . ASN A 1 110 ? -23.905 -0.534 26.835 1.00 87.62 110 ASN A C 1
ATOM 892 O O . ASN A 1 110 ? -24.776 -0.491 27.704 1.00 87.62 110 ASN A O 1
ATOM 896 N N . TYR A 1 111 ? -22.799 -1.269 26.946 1.00 85.12 111 TYR A N 1
ATOM 897 C CA . TYR A 1 111 ? -22.500 -2.090 28.109 1.00 85.12 111 TYR A CA 1
ATOM 898 C C . TYR A 1 111 ? -22.425 -1.244 29.388 1.00 85.12 111 TYR A C 1
ATOM 900 O O . TYR A 1 111 ? -23.143 -1.504 30.353 1.00 85.12 111 TYR A O 1
ATOM 908 N N . TYR A 1 112 ? -21.644 -0.157 29.377 1.00 82.38 112 TYR A N 1
ATOM 909 C CA . TYR A 1 112 ? -21.556 0.754 30.524 1.00 82.38 112 TYR A CA 1
ATOM 910 C C . TYR A 1 112 ? -22.899 1.402 30.884 1.00 82.38 112 TYR A C 1
ATOM 912 O O . TYR A 1 112 ? -23.208 1.562 32.067 1.00 82.38 112 TYR A O 1
ATOM 920 N N . SER A 1 113 ? -23.708 1.780 29.891 1.00 81.12 113 SER A N 1
ATOM 921 C CA . SER A 1 113 ? -25.045 2.330 30.130 1.00 81.12 113 SER A CA 1
ATOM 922 C C . SER A 1 113 ? -25.984 1.304 30.772 1.00 81.12 113 SER A C 1
ATOM 924 O O . SER A 1 113 ? -26.695 1.644 31.716 1.00 81.12 113 SER A O 1
ATOM 926 N N . GLN A 1 114 ? -25.968 0.049 30.315 1.00 77.75 114 GLN A N 1
ATOM 927 C CA . GLN A 1 114 ? -26.798 -1.022 30.877 1.00 77.75 114 GLN A CA 1
ATOM 928 C C . GLN A 1 114 ? -26.391 -1.392 32.309 1.00 77.75 114 GLN A C 1
ATOM 930 O O . GLN A 1 114 ? -27.267 -1.515 33.171 1.00 77.75 114 GLN A O 1
ATOM 935 N N . SER A 1 115 ? -25.090 -1.509 32.597 1.00 73.31 115 SER A N 1
ATOM 936 C CA . SER A 1 115 ? -24.620 -1.775 33.962 1.00 73.31 115 SER A CA 1
ATOM 937 C C . SER A 1 115 ? -25.002 -0.634 34.918 1.00 73.31 115 SER A C 1
ATOM 939 O O . SER A 1 115 ? -25.528 -0.904 35.996 1.00 73.31 115 SER A O 1
ATOM 941 N N . ARG A 1 116 ? -24.881 0.642 34.504 1.00 69.62 116 ARG A N 1
ATOM 942 C CA . ARG A 1 116 ? -25.328 1.800 35.313 1.00 69.62 116 ARG A CA 1
ATOM 943 C C . ARG A 1 116 ? -26.822 1.766 35.649 1.00 69.62 116 ARG A C 1
ATOM 945 O O . ARG A 1 116 ? -27.186 1.930 36.810 1.00 69.62 116 ARG A O 1
ATOM 952 N N . VAL A 1 117 ? -27.681 1.502 34.661 1.00 68.94 117 VAL A N 1
ATOM 953 C CA . VAL A 1 117 ? -29.139 1.383 34.878 1.00 68.94 117 VAL A CA 1
ATOM 954 C C . VAL A 1 117 ? -29.465 0.235 35.838 1.00 68.94 117 VAL A C 1
ATOM 956 O O . VAL A 1 117 ? -30.405 0.322 36.629 1.00 68.94 117 VAL A O 1
ATOM 959 N N . THR A 1 118 ? -28.698 -0.853 35.780 1.00 64.19 118 THR A N 1
ATOM 960 C CA . THR A 1 118 ? -28.891 -2.012 36.657 1.00 64.19 118 THR A CA 1
ATOM 961 C C . THR A 1 118 ? -28.481 -1.696 38.098 1.00 64.19 118 THR A C 1
ATOM 963 O O . THR A 1 118 ? -29.227 -2.022 39.020 1.00 64.19 118 THR A O 1
ATOM 966 N N . GLU A 1 119 ? -27.361 -1.000 38.312 1.00 64.50 119 GLU A N 1
ATOM 967 C CA . GLU A 1 119 ? -26.929 -0.553 39.644 1.00 64.50 119 GLU A CA 1
ATOM 968 C C . GLU A 1 119 ? -27.916 0.430 40.297 1.00 64.50 119 GLU A C 1
ATOM 970 O O . GLU A 1 119 ? -28.204 0.307 41.491 1.00 64.50 119 GLU A O 1
ATOM 975 N N . GLU A 1 120 ? -28.467 1.379 39.535 1.00 64.00 120 GLU A N 1
ATOM 976 C CA . GLU A 1 120 ? -29.467 2.334 40.038 1.00 64.00 120 GLU A CA 1
ATOM 977 C C . GLU A 1 120 ? -30.769 1.628 40.449 1.00 64.00 120 GLU A C 1
ATOM 979 O O . GLU A 1 120 ? -31.258 1.833 41.561 1.00 64.00 120 GLU A O 1
ATOM 984 N N . LYS A 1 121 ? -31.271 0.691 39.632 1.00 61.28 121 LYS A N 1
ATOM 985 C CA . LYS A 1 121 ? -32.471 -0.105 39.961 1.00 61.28 121 LYS A CA 1
ATOM 986 C C . LYS A 1 121 ? -32.298 -1.013 41.181 1.00 61.28 121 LYS A C 1
ATOM 988 O O . LYS A 1 121 ? -33.278 -1.310 41.862 1.00 61.28 121 LYS A O 1
ATOM 993 N N . VAL A 1 122 ? -31.083 -1.489 41.460 1.00 62.62 122 VAL A N 1
ATOM 994 C CA . VAL A 1 122 ? -30.799 -2.295 42.661 1.00 62.62 122 VAL A CA 1
ATOM 995 C C . VAL A 1 122 ? -30.792 -1.424 43.922 1.00 62.62 122 VAL A C 1
ATOM 997 O O . VAL A 1 122 ? -31.255 -1.883 44.965 1.00 62.62 122 VAL A O 1
ATOM 1000 N N . LYS A 1 123 ? -30.340 -0.165 43.833 1.00 60.59 123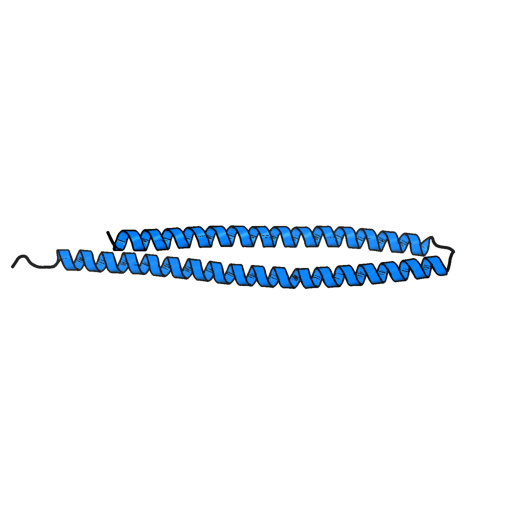 LYS A N 1
ATOM 1001 C CA . LYS A 1 123 ? -30.373 0.794 44.953 1.00 60.59 123 LYS A CA 1
ATOM 1002 C C . LYS A 1 123 ? -31.780 1.303 45.280 1.00 60.59 123 LYS A C 1
ATOM 1004 O O . LYS A 1 123 ? -32.026 1.669 46.424 1.00 60.59 123 LYS A O 1
ATOM 1009 N N . GLU A 1 124 ? -32.696 1.302 44.312 1.00 59.16 124 GLU A N 1
ATOM 1010 C CA . GLU A 1 124 ? -34.081 1.764 44.492 1.00 59.16 124 GLU A CA 1
ATOM 1011 C C . GLU A 1 124 ? -35.057 0.703 45.026 1.00 59.16 124 GLU A C 1
ATOM 1013 O O . GLU A 1 124 ? -36.227 1.018 45.253 1.00 59.16 124 GLU A O 1
ATOM 1018 N N . LYS A 1 125 ? -34.631 -0.547 45.275 1.00 48.5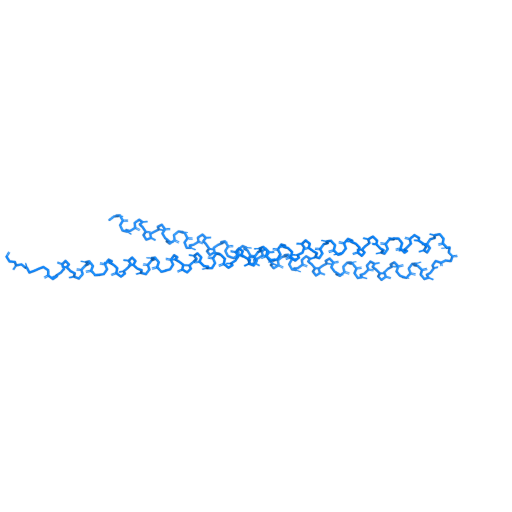0 125 LYS A N 1
ATOM 1019 C CA . LYS A 1 125 ? -35.512 -1.496 45.973 1.00 48.50 125 LYS A CA 1
ATOM 1020 C C . LYS A 1 125 ? -35.734 -1.016 47.415 1.00 48.50 125 LYS A C 1
ATOM 1022 O O . LYS A 1 125 ? -34.765 -0.933 48.170 1.00 48.50 125 LYS A O 1
ATOM 1027 N N . PRO A 1 126 ? -36.983 -0.722 47.823 1.00 49.38 126 PRO A N 1
ATOM 1028 C CA . PRO A 1 126 ? -37.252 -0.308 49.183 1.00 49.38 126 PRO A CA 1
ATOM 1029 C C . PRO A 1 126 ? -37.028 -1.507 50.100 1.00 49.38 126 PRO A C 1
ATOM 1031 O O . PRO A 1 126 ? -37.517 -2.604 49.828 1.00 49.38 126 PRO A O 1
ATOM 1034 N N . ASN A 1 127 ? -36.294 -1.279 51.188 1.00 49.31 127 ASN A N 1
ATOM 1035 C CA . ASN A 1 127 ? -36.380 -2.117 52.376 1.00 49.31 127 ASN A CA 1
ATOM 1036 C C . ASN A 1 127 ? -37.849 -2.105 52.827 1.00 49.31 127 ASN A C 1
ATOM 1038 O O . ASN A 1 127 ? -38.295 -1.136 53.444 1.00 49.31 127 ASN A O 1
ATOM 1042 N N . GLY A 1 128 ? -38.600 -3.128 52.424 1.00 43.72 128 GLY A N 1
ATOM 1043 C CA . GLY A 1 128 ? -39.912 -3.475 52.958 1.00 43.72 128 GLY A CA 1
ATOM 1044 C C . GLY A 1 128 ? -39.757 -4.621 53.934 1.00 43.72 128 GLY A C 1
ATOM 1045 O O . GLY A 1 128 ? -39.141 -5.630 53.523 1.00 43.72 128 GLY A O 1
#

Organism: Streptococcus suis (NCBI:txid1307)

Sequence (128 aa):
MEEQRTIEAIQADEGQAYAQLDRLQEDSRLLAGRLVSFQSEYEDGVSTIKILEQESNEPDLASFYQGLAAEMERTNHAFEEEVGELQAQYKKEMMETEARIDRLHREKQNYYSQSRVTEEKVKEKPNG

Mean predicted aligned error: 7.11 Å

Foldseek 3Di:
DVLVVVLVVLVVLLVVLVVVLVVLVVVLVVLVVVLVVLVVVLVVLLVVLVVQLVPDPDPVSVVVSVVVNVVSVVVNVVSVVVVVVSNVVSVVSNVVSVVSSVVSVVVSVVSVVVVVVVVVVVVPDDPD

Nearest PDB structures (foldseek):
  3na7-assembly1_A  TM=6.978E-01  e=1.232E-01  Helicobacter pylori NCTC 11638
  3k29-assembly1_A  TM=6.274E-01  e=1.882E-01  Chlamydia trachomatis
  4ilo-assembly1_A  TM=5.853E-01  e=1.882E-01  Chlamydia trachomatis L2/434/Bu
  8i21-assembly1_A  TM=3.422E-01  e=2.539E+00  Saccharomyces cerevisiae S288C
  6ixg-assembly2_B  TM=3.157E-01  e=1.876E+00  Homo sapiens

Secondary structure (DSSP, 8-state):
-HHHHHHHHHHHHHHHHHHHHHHHHHHHHHHHHHHHHHHHHHHHHHHHHHHHHHH---HHHHHHHHHHHHHHHHHHHHHHHHHHHHHHHHHHHHHHHHHHHHHHHHHHHHHHHHHHHHHHHHHTS---

pLDDT: mean 89.74, std 12.26, range [43.72, 98.25]

Radius of gyration: 29.12 Å; Cα contacts (8 Å, |Δi|>4): 50; chains: 1; bounding box: 64×21×91 Å